Protein AF-A0A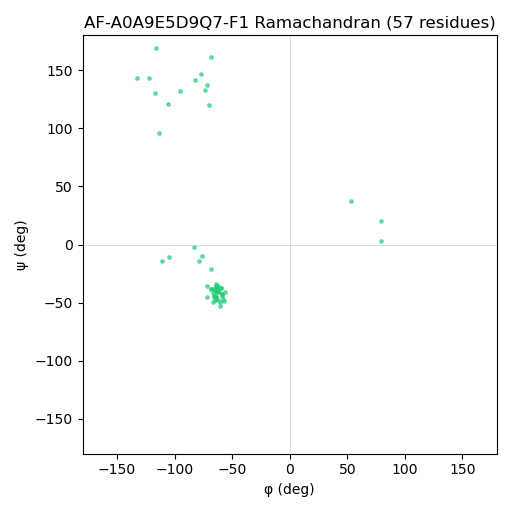9E5D9Q7-F1 (afdb_monomer)

Mean predicted aligned error: 3.67 Å

Sequence (59 aa):
ANPPLAVKATKALFNSHYPDLDQVIMTEHRANDAVRGTADQTEAIQAFLEKREPKFTGA

Radius of gyration: 13.31 Å; Cα contacts (8 Å, |Δi|>4): 50; chains: 1; bounding box: 29×19×34 Å

pLDDT: mean 91.28, std 4.62, range [69.5, 97.25]

Foldseek 3Di:
DAAPLLVVLVVVLVVDDDPDPVVSVVSVVVSVVVVPPDPQVVQVVVCVVVVHDGDYDND

Solvent-accessible surface area (backbone atoms only — not comparable to full-atom values): 3513 Å² total; per-residue (Å²): 127,76,45,53,58,55,55,52,43,53,50,53,54,72,74,52,88,68,98,45,67,71,59,44,54,57,48,51,52,57,52,48,56,76,46,57,88,28,59,33,48,53,38,50,53,49,19,59,77,69,75,48,85,50,82,62,80,63,79

Nearest PDB structures (foldseek):
  5jbx-assembly1_C  TM=9.525E-01  e=1.304E-02  Myxococcus xanthus DK 1622
  3h81-assembly1_A  TM=7.381E-01  e=2.676E-03  Mycobacterium tuberculosis
  2dub-assembly2_D-2  TM=8.686E-01  e=2.596E-02  Rattus norvegicus
  6wyi-assembly1_A  TM=8.640E-01  e=2.979E-02  Mycobacterium tuberculosis H37Rv
  6lvp-assembly1_C  TM=8.455E-01  e=5.931E-02  Hymenobacter sp. PAMC 26628

Secondary structure (DSSP, 8-state):
---HHHHHHHHHHHT---SSHHHHHHHHHHHHHTTTT-HHHHHHHHHHHTTS-------

Structure (mmCIF, N/CA/C/O backbone):
data_AF-A0A9E5D9Q7-F1
#
_entry.id   AF-A0A9E5D9Q7-F1
#
loop_
_atom_site.group_PDB
_atom_site.id
_atom_site.type_symbol
_atom_site.label_atom_id
_atom_site.label_alt_id
_atom_site.label_comp_id
_atom_site.label_asym_id
_atom_site.label_entity_id
_atom_site.label_seq_id
_atom_site.pdbx_PDB_ins_code
_atom_site.Cartn_x
_atom_site.Cartn_y
_atom_site.Cartn_z
_atom_site.occupancy
_atom_site.B_iso_or_equiv
_atom_site.auth_seq_id
_atom_site.auth_comp_id
_atom_site.auth_asym_id
_atom_site.auth_atom_id
_atom_site.pdbx_PDB_model_num
ATOM 1 N N . ALA A 1 1 ? 0.787 8.558 12.314 1.00 78.25 1 ALA A N 1
ATOM 2 C CA . ALA A 1 1 ? 1.588 7.332 12.075 1.00 78.25 1 ALA A CA 1
ATOM 3 C C . ALA A 1 1 ? 1.545 6.984 10.583 1.00 78.25 1 ALA A C 1
ATOM 5 O O . ALA A 1 1 ? 0.714 7.568 9.903 1.00 78.25 1 ALA A O 1
ATOM 6 N N . ASN A 1 2 ? 2.398 6.081 10.078 1.00 87.44 2 ASN A N 1
ATOM 7 C CA . ASN A 1 2 ? 2.354 5.604 8.683 1.00 87.44 2 ASN A CA 1
ATOM 8 C C . ASN A 1 2 ? 2.196 4.072 8.649 1.00 87.44 2 ASN A C 1
ATOM 10 O O . ASN A 1 2 ? 2.804 3.413 9.496 1.00 87.44 2 ASN A O 1
ATOM 14 N N . PRO A 1 3 ? 1.443 3.504 7.688 1.00 90.62 3 PRO A N 1
ATOM 15 C CA . PRO A 1 3 ? 1.242 2.061 7.590 1.00 90.62 3 PRO A CA 1
ATOM 16 C C . PRO A 1 3 ? 2.534 1.350 7.142 1.00 90.62 3 PRO A C 1
ATOM 18 O O . PRO A 1 3 ? 3.044 1.648 6.054 1.00 90.62 3 PRO A O 1
ATOM 21 N N . PRO A 1 4 ? 3.097 0.423 7.947 1.00 90.00 4 PRO A N 1
ATOM 22 C CA . PRO A 1 4 ? 4.408 -0.176 7.684 1.00 90.00 4 PRO A CA 1
ATOM 23 C C . PRO A 1 4 ? 4.538 -0.858 6.316 1.00 90.00 4 PRO A C 1
ATOM 25 O O . PRO A 1 4 ? 5.566 -0.704 5.651 1.00 90.00 4 PRO A O 1
ATOM 28 N N . LEU A 1 5 ? 3.501 -1.578 5.872 1.00 89.88 5 LEU A N 1
ATOM 29 C CA . LEU A 1 5 ? 3.518 -2.279 4.584 1.00 89.88 5 LEU A CA 1
ATOM 30 C C . LEU A 1 5 ? 3.568 -1.305 3.402 1.00 89.88 5 LEU A C 1
ATOM 32 O O . LEU A 1 5 ? 4.369 -1.501 2.488 1.00 89.88 5 LEU A O 1
ATOM 36 N N . ALA A 1 6 ? 2.799 -0.215 3.456 1.00 91.00 6 ALA A N 1
ATOM 37 C CA . ALA A 1 6 ? 2.816 0.804 2.409 1.00 91.00 6 ALA A CA 1
ATOM 38 C C . ALA A 1 6 ? 4.166 1.525 2.351 1.00 91.00 6 ALA A C 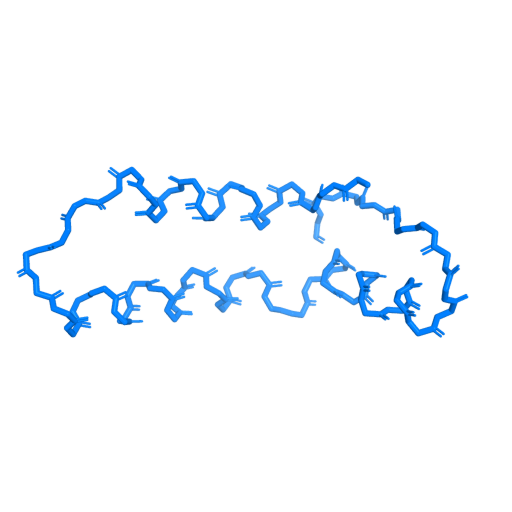1
ATOM 40 O O . ALA A 1 6 ? 4.742 1.664 1.277 1.00 91.00 6 ALA A O 1
ATOM 41 N N . VAL A 1 7 ? 4.731 1.905 3.505 1.00 93.00 7 VAL A N 1
ATOM 42 C CA . VAL A 1 7 ? 6.052 2.554 3.561 1.00 93.00 7 VAL A CA 1
ATOM 43 C C . VAL A 1 7 ? 7.130 1.656 2.951 1.00 93.00 7 VAL A C 1
ATOM 45 O O . VAL A 1 7 ? 7.975 2.128 2.187 1.00 93.00 7 VAL A O 1
ATOM 48 N N . LYS A 1 8 ? 7.094 0.352 3.249 1.00 91.94 8 LYS A N 1
ATOM 49 C CA . LYS A 1 8 ? 8.025 -0.624 2.672 1.00 91.94 8 LYS A CA 1
ATOM 50 C C . LYS A 1 8 ? 7.852 -0.747 1.155 1.00 91.94 8 LYS A C 1
ATOM 52 O O . LYS A 1 8 ? 8.857 -0.725 0.445 1.00 91.94 8 LYS A O 1
ATOM 57 N N . ALA A 1 9 ? 6.615 -0.850 0.668 1.00 90.88 9 ALA A N 1
ATOM 58 C CA . ALA A 1 9 ? 6.313 -0.954 -0.759 1.00 90.88 9 ALA A CA 1
ATOM 59 C C . ALA A 1 9 ? 6.779 0.294 -1.526 1.00 90.88 9 ALA A C 1
ATOM 61 O O . ALA A 1 9 ? 7.515 0.185 -2.505 1.00 90.88 9 ALA A O 1
ATOM 62 N N . THR A 1 10 ? 6.458 1.486 -1.022 1.00 92.12 10 THR A N 1
ATOM 63 C CA . THR A 1 10 ? 6.884 2.759 -1.615 1.00 92.12 10 THR A CA 1
ATOM 64 C C . THR A 1 10 ? 8.404 2.907 -1.630 1.00 92.12 10 THR A C 1
ATOM 66 O O . THR A 1 10 ? 8.977 3.332 -2.630 1.00 92.12 10 THR A O 1
ATOM 69 N N . LYS A 1 11 ? 9.096 2.509 -0.556 1.00 93.25 11 LYS A N 1
ATOM 70 C CA . LYS A 1 11 ? 10.564 2.544 -0.531 1.00 93.25 11 LYS A CA 1
ATOM 71 C C . LYS A 1 11 ? 11.184 1.589 -1.557 1.00 93.25 11 LYS A C 1
ATOM 73 O O . LYS A 1 11 ? 12.203 1.924 -2.153 1.00 93.25 11 LYS A O 1
ATOM 78 N N . ALA A 1 12 ? 10.583 0.418 -1.769 1.00 91.06 12 ALA A N 1
ATOM 79 C CA . ALA A 1 12 ? 11.038 -0.518 -2.793 1.00 91.06 12 ALA A CA 1
ATOM 80 C C . ALA A 1 12 ? 10.878 0.063 -4.209 1.00 91.06 12 ALA A C 1
ATOM 82 O O . ALA A 1 12 ? 11.797 -0.074 -5.015 1.00 91.06 12 ALA A O 1
ATOM 83 N N . LEU A 1 13 ? 9.771 0.765 -4.481 1.00 91.50 13 LEU A N 1
ATOM 84 C CA . LEU A 1 13 ? 9.559 1.477 -5.746 1.00 91.50 13 LEU A CA 1
ATOM 85 C C . LEU A 1 13 ? 10.630 2.551 -5.974 1.00 91.50 13 LEU A C 1
ATOM 87 O O . LEU A 1 13 ? 11.268 2.546 -7.018 1.00 91.50 13 LEU A O 1
ATOM 91 N N . PHE A 1 14 ? 10.902 3.406 -4.982 1.00 90.44 14 PHE A N 1
ATOM 92 C CA . PHE A 1 14 ? 11.925 4.455 -5.110 1.00 90.44 14 PHE A CA 1
ATOM 93 C C . PHE A 1 14 ? 13.350 3.927 -5.286 1.00 90.44 14 PHE A C 1
ATOM 95 O O . PHE A 1 14 ? 14.159 4.551 -5.966 1.00 90.44 14 PHE A O 1
ATOM 102 N N . ASN A 1 15 ? 13.673 2.792 -4.666 1.00 91.81 15 ASN A N 1
ATOM 103 C CA . ASN A 1 15 ? 14.983 2.162 -4.822 1.00 91.81 15 ASN A CA 1
ATOM 104 C C . ASN A 1 15 ? 15.142 1.436 -6.165 1.00 91.81 15 ASN A C 1
ATOM 106 O O . ASN A 1 15 ? 16.244 0.991 -6.487 1.00 91.81 15 ASN A O 1
ATOM 110 N N . SER A 1 16 ? 14.061 1.282 -6.927 1.00 86.12 16 SER A N 1
ATOM 111 C CA . SER A 1 16 ? 14.082 0.622 -8.223 1.00 86.12 16 SER A CA 1
ATOM 112 C C . SER A 1 16 ? 14.234 1.667 -9.326 1.00 86.12 16 SER A C 1
ATOM 114 O O . SER A 1 16 ? 13.540 2.680 -9.340 1.00 86.12 16 SER A O 1
ATOM 116 N N . HIS A 1 17 ? 15.155 1.428 -10.259 1.00 86.50 17 HIS A N 1
ATOM 117 C CA . HIS A 1 17 ? 15.335 2.286 -11.425 1.00 86.50 17 HIS A CA 1
ATOM 118 C C . HIS A 1 17 ? 14.770 1.590 -12.660 1.00 86.50 17 HIS A C 1
ATOM 120 O O . HIS A 1 17 ? 15.215 0.496 -13.011 1.00 86.50 17 HIS A O 1
ATOM 126 N N . TYR A 1 18 ? 13.804 2.234 -13.313 1.00 86.06 18 TYR A N 1
ATOM 127 C CA . TYR A 1 18 ? 13.182 1.743 -14.537 1.00 86.06 18 TYR A CA 1
ATOM 128 C C . TYR A 1 18 ? 13.463 2.722 -15.681 1.00 86.06 18 TYR A C 1
ATOM 130 O O . TYR A 1 18 ? 13.259 3.924 -15.504 1.00 86.06 18 TYR A O 1
ATOM 138 N N . PRO A 1 19 ? 13.929 2.236 -16.842 1.00 83.12 19 PRO A N 1
ATOM 139 C CA . PRO A 1 19 ? 14.258 3.091 -17.981 1.00 83.12 19 PRO 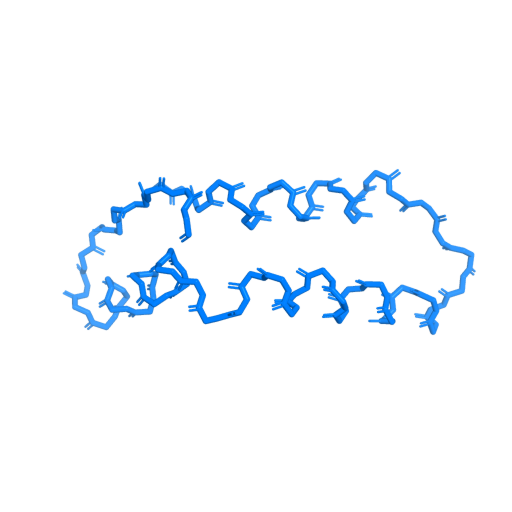A CA 1
ATOM 140 C C . PRO A 1 19 ? 13.026 3.549 -18.776 1.00 83.12 19 PRO A C 1
ATOM 142 O O . PRO A 1 19 ? 13.145 4.449 -19.602 1.00 83.12 19 PRO A O 1
ATOM 145 N N . ASP A 1 20 ? 11.866 2.929 -18.551 1.00 93.62 20 ASP A N 1
ATOM 146 C CA . ASP A 1 20 ? 10.647 3.134 -19.330 1.00 93.62 20 ASP A CA 1
ATOM 147 C C . ASP A 1 20 ? 9.424 3.338 -18.424 1.00 93.62 20 ASP A C 1
ATOM 149 O O . ASP A 1 20 ? 9.297 2.704 -17.372 1.00 93.62 20 ASP A O 1
ATOM 153 N N . LEU A 1 21 ? 8.519 4.219 -18.851 1.00 91.38 21 LEU A N 1
ATOM 154 C CA . LEU A 1 21 ? 7.341 4.620 -18.087 1.00 91.38 21 LEU A CA 1
ATOM 155 C C . LEU A 1 21 ? 6.335 3.474 -17.945 1.00 91.38 21 LEU A C 1
ATOM 157 O O . LEU A 1 21 ? 5.772 3.296 -16.865 1.00 91.38 21 LEU A O 1
ATOM 161 N N . ASP A 1 22 ? 6.150 2.655 -18.981 1.00 94.62 22 ASP A N 1
ATOM 162 C CA . ASP A 1 22 ? 5.222 1.520 -18.912 1.00 94.62 22 ASP A CA 1
ATOM 163 C C . ASP A 1 22 ? 5.664 0.514 -17.839 1.00 94.62 22 ASP A C 1
ATOM 165 O O . ASP A 1 22 ? 4.844 -0.043 -17.102 1.00 94.62 22 ASP A O 1
ATOM 169 N N . GLN A 1 23 ? 6.978 0.333 -17.671 1.00 91.56 23 GLN A N 1
ATOM 170 C CA . GLN A 1 23 ? 7.528 -0.512 -16.612 1.00 91.56 23 GLN A CA 1
ATOM 171 C C . GLN A 1 23 ? 7.305 0.078 -15.218 1.00 91.56 23 GLN A C 1
ATOM 173 O O . GLN A 1 23 ? 7.006 -0.677 -14.286 1.00 91.56 23 GLN A O 1
ATOM 178 N N . VAL A 1 24 ? 7.409 1.403 -15.069 1.00 92.88 24 VAL A N 1
ATOM 179 C CA . VAL A 1 24 ? 7.089 2.096 -13.810 1.00 92.88 24 VAL A CA 1
ATOM 180 C C . VAL A 1 24 ? 5.628 1.850 -13.442 1.00 92.88 24 VAL A C 1
ATOM 182 O O . VAL A 1 24 ? 5.361 1.329 -12.362 1.00 92.88 24 VAL A O 1
ATOM 185 N N . ILE A 1 25 ? 4.696 2.118 -14.361 1.00 94.00 25 ILE A N 1
ATOM 186 C CA . ILE A 1 25 ? 3.249 1.982 -14.126 1.00 94.00 25 ILE A CA 1
ATOM 187 C C . ILE A 1 25 ? 2.889 0.549 -13.716 1.00 94.00 25 ILE A C 1
ATOM 189 O O . ILE A 1 25 ? 2.184 0.329 -12.728 1.00 94.00 25 ILE A O 1
ATOM 193 N N . MET A 1 26 ? 3.407 -0.446 -14.439 1.00 93.00 26 MET A N 1
ATOM 194 C CA . MET A 1 26 ? 3.147 -1.855 -14.134 1.00 93.00 26 MET A CA 1
ATOM 195 C C . MET A 1 26 ? 3.712 -2.274 -12.774 1.00 93.00 26 MET A C 1
ATOM 197 O O . MET A 1 26 ? 3.111 -3.096 -12.075 1.00 93.00 26 MET A O 1
ATOM 201 N N . THR A 1 27 ? 4.861 -1.724 -12.386 1.00 92.12 27 THR A N 1
ATOM 202 C CA . THR A 1 27 ? 5.481 -2.012 -11.089 1.00 92.12 27 THR A CA 1
ATOM 203 C C . THR A 1 27 ? 4.704 -1.354 -9.950 1.00 92.12 27 THR A C 1
ATOM 205 O O . THR A 1 27 ? 4.403 -2.018 -8.957 1.00 92.12 27 THR A O 1
ATOM 208 N N . GLU A 1 28 ? 4.321 -0.086 -10.102 1.00 92.81 28 GLU A N 1
ATOM 209 C CA . GLU A 1 28 ? 3.494 0.632 -9.130 1.00 92.81 28 GLU A CA 1
ATOM 210 C C . GLU A 1 28 ? 2.150 -0.063 -8.912 1.00 92.81 28 GLU A C 1
ATOM 212 O O . GLU A 1 28 ? 1.738 -0.260 -7.767 1.00 92.81 28 GLU A O 1
ATOM 217 N N . HIS A 1 29 ? 1.488 -0.502 -9.987 1.00 92.62 29 HIS A N 1
ATOM 218 C CA . HIS A 1 29 ? 0.220 -1.221 -9.890 1.00 92.62 29 HIS A CA 1
ATOM 219 C C . HIS A 1 29 ? 0.345 -2.487 -9.030 1.00 92.62 29 HIS A C 1
ATOM 221 O O . HIS A 1 29 ? -0.433 -2.667 -8.093 1.00 92.62 29 HIS A O 1
ATOM 227 N N . ARG A 1 30 ? 1.363 -3.320 -9.282 1.00 90.94 30 ARG A N 1
ATOM 228 C CA . ARG A 1 30 ? 1.609 -4.550 -8.507 1.00 90.94 30 ARG A CA 1
ATOM 229 C C . ARG A 1 30 ? 1.944 -4.266 -7.044 1.00 90.94 30 ARG A C 1
ATOM 231 O O . ARG A 1 30 ? 1.493 -4.990 -6.161 1.00 90.94 30 ARG A O 1
ATOM 238 N N . ALA A 1 31 ? 2.738 -3.229 -6.781 1.00 91.19 31 ALA A N 1
ATOM 239 C CA . ALA A 1 31 ? 3.087 -2.834 -5.420 1.00 91.19 31 ALA A CA 1
ATOM 240 C C . ALA A 1 31 ? 1.858 -2.339 -4.638 1.00 91.19 31 ALA A C 1
ATOM 242 O O . ALA A 1 31 ? 1.712 -2.656 -3.457 1.00 91.19 31 ALA A O 1
ATOM 243 N N . ASN A 1 32 ? 0.958 -1.614 -5.305 1.00 90.00 32 ASN A N 1
ATOM 244 C CA . ASN A 1 32 ? -0.284 -1.122 -4.715 1.00 90.00 32 ASN A CA 1
ATOM 245 C C . ASN A 1 32 ? -1.310 -2.236 -4.474 1.00 90.00 32 ASN A C 1
ATOM 247 O O . ASN A 1 32 ? -2.005 -2.204 -3.459 1.00 90.00 32 ASN A O 1
ATOM 251 N N . ASP A 1 33 ? -1.385 -3.240 -5.349 1.00 91.62 33 ASP A N 1
ATOM 252 C CA . ASP A 1 33 ? -2.281 -4.388 -5.161 1.00 91.62 33 ASP A CA 1
ATOM 253 C C . ASP A 1 33 ? -1.983 -5.147 -3.862 1.00 91.62 33 ASP A C 1
ATOM 255 O O . ASP A 1 33 ? -2.908 -5.546 -3.161 1.00 91.62 33 ASP A O 1
ATOM 259 N N . ALA A 1 34 ? -0.707 -5.277 -3.486 1.00 86.38 34 ALA A N 1
ATOM 260 C CA . ALA A 1 34 ? -0.299 -5.976 -2.266 1.00 86.38 34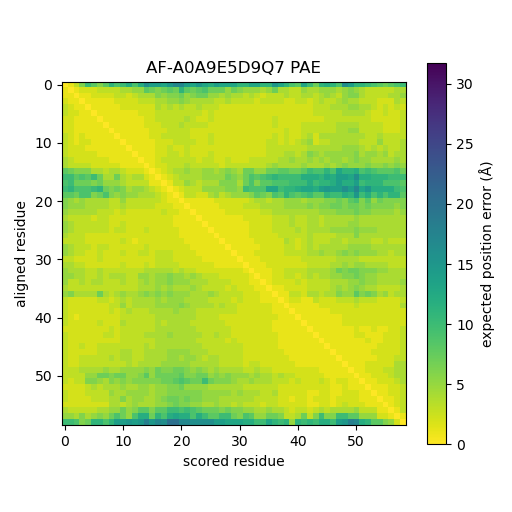 ALA A CA 1
ATOM 261 C C . ALA A 1 34 ? -0.703 -5.260 -0.962 1.00 86.38 34 ALA A C 1
ATOM 263 O O . ALA A 1 34 ? -0.756 -5.894 0.090 1.00 86.38 34 ALA A O 1
ATOM 264 N N . VAL A 1 35 ? -0.961 -3.949 -1.008 1.00 89.19 35 VAL A N 1
ATOM 265 C CA . VAL A 1 35 ? -1.367 -3.152 0.167 1.00 89.19 35 VAL A CA 1
ATOM 266 C C . VAL A 1 35 ? -2.854 -2.800 0.154 1.00 89.19 35 VAL A C 1
ATOM 268 O O . VAL A 1 35 ? -3.397 -2.343 1.164 1.00 89.19 35 VAL A O 1
ATOM 271 N N . ARG A 1 36 ? -3.540 -3.033 -0.968 1.00 90.19 36 ARG A N 1
ATOM 272 C CA . ARG A 1 36 ? -4.973 -2.799 -1.121 1.00 90.19 36 ARG A CA 1
ATOM 273 C C . ARG A 1 36 ? -5.769 -3.872 -0.377 1.00 90.19 36 ARG A C 1
ATOM 275 O O . ARG A 1 36 ? -5.509 -5.059 -0.506 1.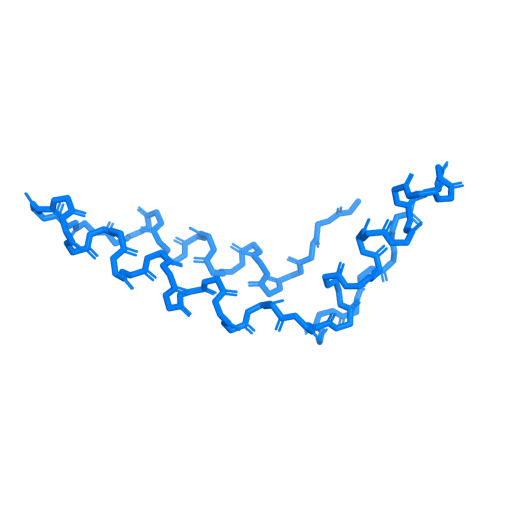00 90.19 36 ARG A O 1
ATOM 282 N N . GLY A 1 37 ? -6.768 -3.449 0.390 1.00 88.81 37 GLY A N 1
ATOM 283 C CA . GLY A 1 37 ? -7.617 -4.325 1.198 1.00 88.81 37 GLY A CA 1
ATOM 2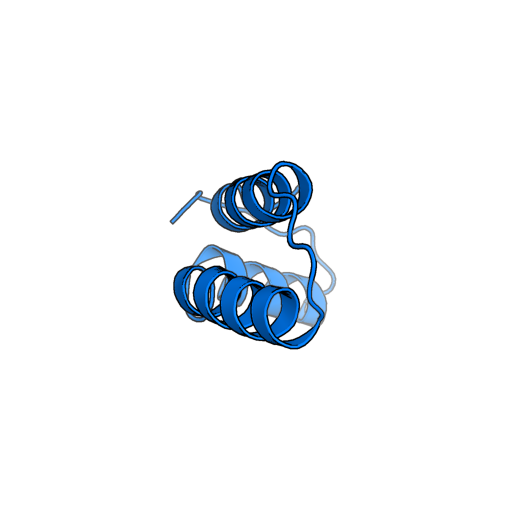84 C C . GLY A 1 37 ? -6.995 -4.776 2.521 1.00 88.81 37 GLY A C 1
ATOM 285 O O . GLY A 1 37 ? -7.628 -5.539 3.244 1.00 88.81 37 GLY A O 1
ATOM 286 N N . THR A 1 38 ? -5.789 -4.308 2.859 1.00 92.94 38 THR A N 1
ATOM 287 C CA . THR A 1 38 ? -5.159 -4.591 4.159 1.00 92.94 38 THR A CA 1
ATOM 288 C C . THR A 1 38 ? -5.897 -3.892 5.303 1.00 92.94 38 THR A C 1
ATOM 290 O O . THR A 1 38 ? -6.660 -2.933 5.093 1.00 92.94 38 THR A O 1
ATOM 293 N N . ALA A 1 39 ? -5.670 -4.361 6.533 1.00 92.50 39 ALA A N 1
ATOM 294 C CA . ALA A 1 39 ? -6.271 -3.750 7.716 1.00 92.50 39 ALA A CA 1
ATOM 295 C C . ALA A 1 39 ? -5.788 -2.303 7.865 1.00 92.50 39 ALA A C 1
ATOM 297 O O . ALA A 1 39 ? -6.587 -1.403 8.115 1.00 92.50 39 ALA A O 1
ATOM 298 N N . ASP A 1 40 ? -4.505 -2.071 7.596 1.00 93.50 40 ASP A N 1
ATOM 299 C CA . ASP A 1 40 ? -3.898 -0.745 7.613 1.00 93.50 40 ASP A CA 1
ATOM 300 C C . ASP A 1 40 ? -4.493 0.210 6.562 1.00 93.50 40 ASP A C 1
ATOM 302 O O . ASP A 1 40 ? -4.691 1.393 6.849 1.00 93.50 40 ASP A O 1
ATOM 306 N N . GLN A 1 41 ? -4.828 -0.277 5.360 1.00 94.25 41 GLN A N 1
ATOM 307 C CA . GLN A 1 41 ? -5.508 0.550 4.358 1.00 94.25 41 GLN A CA 1
ATOM 308 C C . GLN A 1 41 ? -6.917 0.935 4.823 1.00 94.25 41 GLN A C 1
ATOM 310 O O . GLN A 1 41 ? -7.319 2.095 4.715 1.00 94.25 41 GLN A O 1
ATOM 315 N N . THR A 1 42 ? -7.662 -0.032 5.356 1.00 94.56 42 THR A N 1
ATOM 316 C CA . THR A 1 42 ? -9.026 0.194 5.847 1.00 94.56 42 THR A CA 1
ATOM 317 C C . THR A 1 42 ? -9.027 1.168 7.025 1.00 94.56 42 THR A C 1
ATOM 319 O O . THR A 1 42 ? -9.815 2.111 7.046 1.00 94.56 42 THR A O 1
ATOM 322 N N . GLU A 1 43 ? -8.103 1.000 7.967 1.00 95.00 43 GLU A N 1
ATOM 323 C CA . GLU A 1 43 ? -7.925 1.881 9.119 1.00 95.00 43 GLU A CA 1
ATOM 324 C C . GLU A 1 43 ? -7.536 3.303 8.706 1.00 95.00 43 GLU A C 1
ATOM 326 O O . GLU A 1 43 ? -8.066 4.262 9.263 1.00 95.00 43 GLU A O 1
ATOM 331 N N . ALA A 1 44 ? -6.660 3.469 7.708 1.00 93.19 44 ALA A N 1
ATOM 332 C CA . ALA A 1 44 ? -6.329 4.794 7.185 1.00 93.19 44 ALA A CA 1
ATOM 333 C C . ALA A 1 44 ? -7.577 5.522 6.658 1.00 93.19 44 ALA A C 1
ATOM 335 O O . ALA A 1 44 ? -7.757 6.711 6.926 1.00 93.19 44 ALA A O 1
ATOM 336 N N . ILE A 1 45 ? -8.452 4.803 5.944 1.00 95.12 45 ILE A N 1
ATOM 337 C CA . ILE A 1 45 ? -9.712 5.348 5.424 1.00 95.12 45 ILE A CA 1
ATOM 338 C C . ILE A 1 45 ? -10.657 5.701 6.579 1.00 95.12 45 ILE A C 1
ATOM 340 O O . ILE A 1 45 ? -11.172 6.816 6.624 1.00 95.12 45 ILE A O 1
ATOM 344 N N . GLN A 1 46 ? -10.868 4.787 7.528 1.00 96.31 46 GLN A N 1
ATOM 345 C CA . GLN A 1 46 ? -11.785 5.013 8.650 1.00 96.31 46 GLN A CA 1
ATOM 346 C C . GLN A 1 46 ? -11.319 6.155 9.554 1.00 96.31 46 GLN A C 1
ATOM 348 O O . GLN A 1 46 ? -12.094 7.056 9.858 1.00 96.31 46 GLN A O 1
ATOM 353 N N . ALA A 1 47 ? -10.037 6.185 9.920 1.00 96.12 47 ALA A N 1
ATOM 354 C CA . ALA A 1 47 ? -9.473 7.252 10.736 1.00 96.12 47 ALA A CA 1
ATOM 355 C C . ALA A 1 47 ? -9.608 8.630 10.068 1.00 96.12 47 ALA A C 1
ATOM 357 O O . ALA A 1 47 ? -9.897 9.616 10.748 1.00 96.12 47 ALA A O 1
ATOM 358 N N . PHE A 1 48 ? -9.458 8.693 8.738 1.00 95.94 48 PHE A N 1
ATOM 359 C CA . PHE A 1 48 ? -9.687 9.915 7.971 1.00 95.94 48 PHE A CA 1
ATOM 360 C C . PHE A 1 48 ? -11.154 10.364 8.031 1.00 95.94 48 PHE A C 1
ATOM 362 O O . PHE A 1 48 ? -11.422 11.532 8.318 1.00 95.94 48 PHE A O 1
ATOM 369 N N . LEU A 1 49 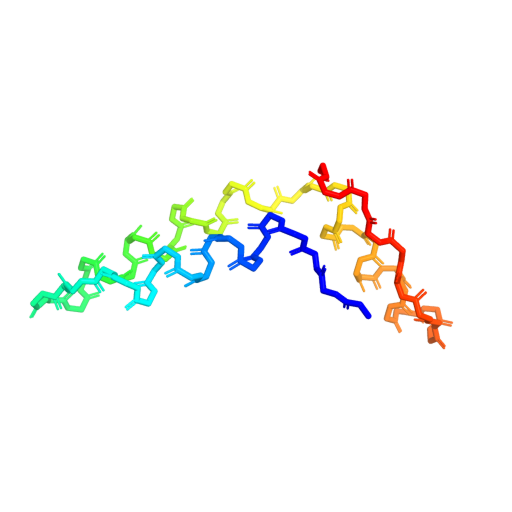? -12.101 9.445 7.812 1.00 97.25 49 LEU A N 1
ATOM 370 C CA . LEU A 1 49 ? -13.538 9.738 7.878 1.00 97.25 49 LEU A CA 1
ATOM 371 C C . LEU A 1 49 ? -13.977 10.176 9.285 1.00 97.25 49 LEU A C 1
ATOM 373 O O . LEU A 1 49 ? -14.764 11.111 9.427 1.00 97.25 49 LEU A O 1
ATOM 377 N N . GLU A 1 50 ? -13.425 9.548 10.321 1.00 97.12 50 GLU A N 1
ATOM 378 C CA 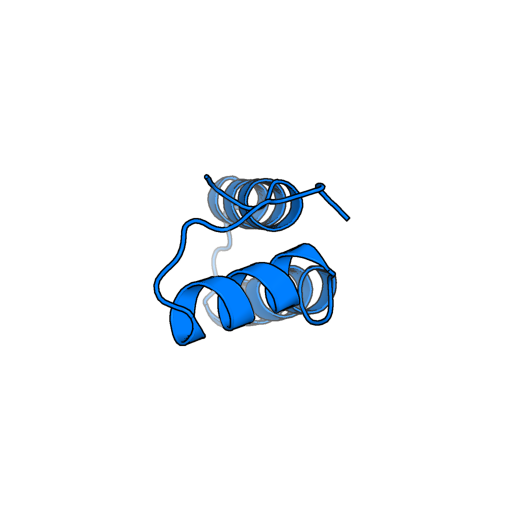. GLU A 1 50 ? -13.709 9.829 11.733 1.00 97.12 50 GLU A CA 1
ATOM 379 C C . GLU A 1 50 ? -12.901 11.013 12.302 1.00 97.12 50 GLU A C 1
ATOM 381 O O . GLU A 1 50 ? -13.094 11.389 13.458 1.00 97.12 50 GLU A O 1
ATOM 386 N N . LYS A 1 51 ? -12.007 11.627 11.508 1.00 95.12 51 LYS A N 1
ATOM 387 C CA . LYS A 1 51 ? -11.110 12.732 11.910 1.00 95.12 51 LYS A CA 1
ATOM 388 C C . LYS A 1 51 ? -10.268 12.430 13.157 1.00 95.12 51 LYS A C 1
ATOM 390 O O . LYS A 1 51 ? -10.017 13.315 13.978 1.00 95.12 51 LYS A O 1
ATOM 395 N N . ARG A 1 52 ? -9.815 11.188 13.296 1.00 96.94 52 ARG A N 1
ATOM 396 C CA . ARG A 1 52 ? -8.932 10.739 14.381 1.00 96.94 52 ARG A CA 1
ATOM 397 C C . ARG A 1 52 ? -7.583 10.292 13.835 1.00 96.94 52 ARG A C 1
ATOM 399 O O . ARG A 1 52 ? -7.411 10.096 12.635 1.00 96.94 52 ARG A O 1
ATOM 406 N N . GLU A 1 53 ? -6.623 10.079 14.726 1.00 94.94 53 GLU A N 1
ATOM 407 C CA . GLU A 1 53 ? -5.358 9.469 14.329 1.00 94.94 53 GLU A CA 1
ATOM 408 C C . GLU A 1 53 ? -5.532 7.967 14.015 1.00 94.94 53 GLU A C 1
ATOM 410 O O . GLU A 1 53 ? -6.228 7.259 14.757 1.00 94.94 53 GLU A O 1
ATOM 415 N N . PRO A 1 54 ? -4.908 7.462 12.933 1.00 93.94 54 PRO A N 1
ATOM 416 C CA . PRO A 1 54 ? -4.944 6.046 12.581 1.00 93.94 54 PRO A C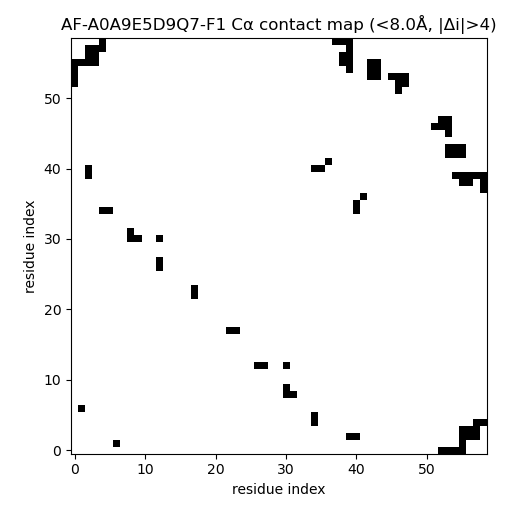A 1
ATOM 417 C C . PRO A 1 54 ? -3.998 5.204 13.446 1.00 93.94 54 PRO A C 1
ATOM 419 O O . PRO A 1 54 ? -2.897 5.641 13.802 1.00 93.94 54 PRO A O 1
ATOM 422 N N . LYS A 1 55 ? -4.396 3.959 13.718 1.00 94.06 55 LYS A N 1
ATOM 423 C CA . LYS A 1 55 ? -3.628 2.953 14.463 1.00 94.06 55 LYS A CA 1
ATOM 424 C C . LYS A 1 55 ? -3.236 1.787 13.560 1.00 94.06 55 LYS A C 1
ATOM 426 O O . LYS A 1 55 ? -3.995 0.842 13.382 1.00 94.06 55 LYS A O 1
ATOM 431 N N . PHE A 1 56 ? -2.021 1.839 13.031 1.00 93.31 56 PHE A N 1
ATOM 432 C CA . PHE A 1 56 ? -1.510 0.799 12.140 1.00 93.31 56 PHE A CA 1
ATOM 433 C C . PHE A 1 56 ? -0.966 -0.411 12.897 1.00 93.31 56 PHE A C 1
ATOM 435 O O . PHE A 1 56 ? -0.307 -0.268 13.928 1.00 93.31 56 PHE A O 1
ATOM 442 N N . THR A 1 57 ? -1.221 -1.594 12.348 1.00 90.06 57 THR A N 1
ATOM 443 C CA . THR A 1 57 ? -0.807 -2.896 12.888 1.00 90.06 57 THR A CA 1
ATOM 444 C C . THR A 1 57 ? 0.257 -3.580 12.030 1.00 90.06 57 THR A C 1
ATOM 446 O O . THR A 1 57 ? 0.924 -4.494 12.511 1.00 90.06 57 THR A O 1
ATOM 449 N N . GLY A 1 58 ? 0.479 -3.108 10.795 1.00 81.88 58 GLY A N 1
ATOM 450 C CA . GLY A 1 58 ? 1.457 -3.685 9.873 1.00 81.88 58 GLY A CA 1
ATOM 451 C C . GLY A 1 58 ? 0.978 -4.953 9.163 1.00 81.88 58 GLY A C 1
ATOM 452 O O . GLY A 1 58 ? 1.828 -5.710 8.690 1.00 81.88 58 GLY A O 1
ATOM 453 N N . ALA A 1 59 ? -0.340 -5.176 9.103 1.00 69.50 59 ALA A N 1
ATOM 454 C CA . ALA A 1 59 ? -0.998 -6.320 8.471 1.00 69.50 59 ALA A CA 1
ATOM 455 C C . ALA A 1 59 ? -2.047 -5.885 7.432 1.00 69.50 59 ALA A C 1
ATOM 457 O O . ALA A 1 59 ? -2.737 -4.855 7.638 1.00 69.50 59 ALA A O 1
#